Protein AF-A0A9D7TT39-F1 (afdb_monomer)

Foldseek 3Di:
DDPPPDWDKDAAADPAPPKWKWKADPVGDTDDTDDHRDIDTHGPDDFAKIWIWIHHPPDIDIDIDGDDDDD

Secondary structure (DSSP, 8-state):
------EEEEE----SSS-EEEEEETTS-EEEEE-TTSEEEEETPPSEEEEEEEE-SS-EEEEEEEE----

Structure (mmCIF, N/CA/C/O backbone):
data_AF-A0A9D7TT39-F1
#
_entry.id   AF-A0A9D7TT39-F1
#
loop_
_atom_site.group_PDB
_atom_site.id
_atom_site.type_symbol
_atom_site.label_atom_id
_atom_site.label_alt_id
_atom_site.label_comp_id
_atom_site.label_asym_id
_atom_site.label_entity_id
_atom_site.label_seq_id
_atom_site.pdbx_PDB_ins_code
_atom_site.Cartn_x
_atom_site.Cartn_y
_atom_site.Cartn_z
_atom_site.occupancy
_atom_site.B_iso_or_equiv
_atom_site.auth_seq_id
_atom_site.auth_comp_id
_atom_site.auth_asym_id
_atom_site.auth_atom_id
_atom_site.pdbx_PDB_model_num
ATOM 1 N N . MET A 1 1 ? 28.406 9.016 -8.636 1.00 37.47 1 MET A N 1
ATOM 2 C CA . MET A 1 1 ? 26.959 9.285 -8.776 1.00 37.47 1 MET A CA 1
ATOM 3 C C . MET A 1 1 ? 26.353 8.136 -9.558 1.00 37.47 1 MET A C 1
ATOM 5 O O . MET A 1 1 ? 26.708 7.963 -10.714 1.00 37.47 1 MET A O 1
ATOM 9 N N . TYR A 1 2 ? 25.548 7.300 -8.907 1.00 27.02 2 TYR A N 1
ATOM 10 C CA . TYR A 1 2 ? 24.806 6.219 -9.562 1.00 27.02 2 TYR A CA 1
ATOM 11 C C . TYR A 1 2 ? 23.421 6.773 -9.928 1.00 27.02 2 TYR A C 1
ATOM 13 O O . TYR A 1 2 ? 22.830 7.433 -9.069 1.00 27.02 2 TYR A O 1
ATOM 21 N N . PRO A 1 3 ? 22.893 6.577 -11.147 1.00 40.22 3 PRO A N 1
ATOM 22 C CA . PRO A 1 3 ? 21.527 6.989 -11.438 1.00 40.22 3 PRO A CA 1
ATOM 23 C C . PRO A 1 3 ? 20.582 6.130 -10.593 1.00 40.22 3 PRO A C 1
ATOM 25 O O . PRO A 1 3 ? 20.693 4.905 -10.592 1.00 40.22 3 PRO A O 1
ATOM 28 N N . ASN A 1 4 ? 19.691 6.775 -9.840 1.00 36.97 4 ASN A N 1
ATOM 29 C CA . ASN A 1 4 ? 18.577 6.106 -9.180 1.00 36.97 4 ASN A CA 1
ATOM 30 C C . ASN A 1 4 ? 17.621 5.629 -10.294 1.00 36.97 4 ASN A C 1
ATOM 32 O O . ASN A 1 4 ? 17.017 6.481 -10.950 1.00 36.97 4 ASN A O 1
ATOM 36 N N . PRO A 1 5 ? 17.557 4.320 -10.599 1.00 39.53 5 PRO A N 1
ATOM 37 C CA . PRO A 1 5 ? 16.784 3.810 -11.726 1.00 39.53 5 PRO A CA 1
ATOM 38 C C . PRO A 1 5 ? 15.301 4.109 -11.506 1.00 39.53 5 PRO A C 1
ATOM 40 O O . PRO A 1 5 ? 14.823 3.931 -10.389 1.00 39.53 5 PRO A O 1
ATOM 43 N N . ALA A 1 6 ? 14.624 4.569 -12.566 1.00 51.59 6 ALA A N 1
ATOM 44 C CA . ALA A 1 6 ? 13.198 4.895 -12.664 1.00 51.59 6 ALA A CA 1
ATOM 45 C C . ALA A 1 6 ? 12.340 4.267 -11.547 1.00 51.59 6 ALA A C 1
ATOM 47 O O . ALA A 1 6 ? 11.862 3.137 -11.649 1.00 51.59 6 ALA A O 1
ATOM 48 N N . GLY A 1 7 ? 12.212 4.988 -10.433 1.00 59.00 7 GLY A N 1
ATOM 49 C CA . GLY A 1 7 ? 11.361 4.591 -9.324 1.00 59.00 7 GLY A CA 1
ATOM 50 C C . GLY A 1 7 ? 9.965 5.136 -9.565 1.00 59.00 7 GLY A C 1
ATOM 51 O O . GLY A 1 7 ? 9.811 6.334 -9.794 1.00 59.00 7 GLY A O 1
ATOM 52 N N . SER A 1 8 ? 8.948 4.280 -9.508 1.00 71.19 8 SER A N 1
ATOM 53 C CA . SER A 1 8 ? 7.568 4.746 -9.427 1.00 71.19 8 SER A CA 1
ATOM 54 C C . SER A 1 8 ? 7.315 5.276 -8.019 1.00 71.19 8 SER A C 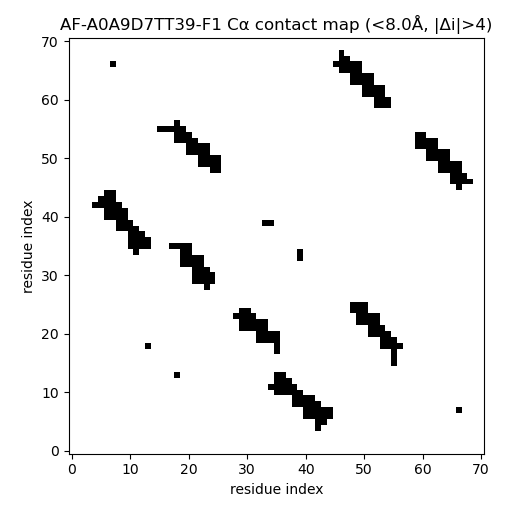1
ATOM 56 O O . SER A 1 8 ? 7.700 4.655 -7.024 1.00 71.19 8 SER A O 1
ATOM 58 N N . TYR A 1 9 ? 6.665 6.430 -7.935 1.00 78.81 9 TYR A N 1
ATOM 59 C CA . TYR A 1 9 ? 6.250 7.033 -6.678 1.00 78.81 9 TYR A CA 1
ATOM 60 C C . TYR A 1 9 ? 4.735 7.117 -6.656 1.00 78.81 9 TYR A C 1
ATOM 62 O O . TYR A 1 9 ? 4.111 7.455 -7.662 1.00 78.81 9 TYR A O 1
ATOM 70 N N . VAL A 1 10 ? 4.150 6.819 -5.504 1.00 80.31 10 VAL A N 1
ATOM 71 C CA . VAL A 1 10 ? 2.711 6.944 -5.295 1.00 80.31 10 VAL A CA 1
ATOM 72 C C . VAL A 1 10 ? 2.490 7.829 -4.080 1.00 80.31 10 VAL A C 1
ATOM 74 O O . VAL A 1 10 ? 3.008 7.563 -2.994 1.00 80.31 10 VAL A O 1
ATOM 77 N N . TYR A 1 11 ? 1.735 8.902 -4.281 1.00 82.69 11 TYR A N 1
ATOM 78 C CA . TYR A 1 11 ? 1.267 9.763 -3.208 1.00 82.69 11 TYR A CA 1
ATOM 79 C C . TYR A 1 11 ? -0.204 9.455 -2.951 1.00 82.69 11 TYR A C 1
ATOM 81 O O . TYR A 1 11 ? -1.013 9.461 -3.880 1.00 82.69 11 TYR A O 1
ATOM 89 N N . ILE A 1 12 ? -0.535 9.147 -1.699 1.00 83.25 12 ILE A N 1
ATOM 90 C CA . ILE A 1 12 ? -1.903 8.860 -1.268 1.00 83.25 12 ILE A CA 1
ATOM 91 C C . ILE A 1 12 ? -2.222 9.782 -0.110 1.00 83.25 12 ILE A C 1
ATOM 93 O O . ILE A 1 12 ? -1.463 9.874 0.854 1.00 8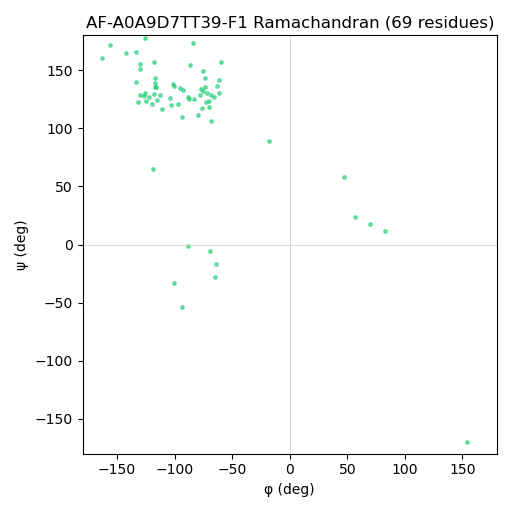3.25 12 ILE A O 1
ATOM 97 N N . HIS A 1 13 ? -3.369 10.435 -0.223 1.00 86.25 13 HIS A N 1
ATOM 98 C CA . HIS A 1 13 ? -3.922 11.281 0.809 1.00 86.25 13 HIS A CA 1
ATOM 99 C C . HIS A 1 13 ? -5.310 10.766 1.179 1.00 86.25 13 HIS A C 1
ATOM 101 O O . HIS A 1 13 ? -6.155 10.556 0.308 1.00 86.25 13 HIS A O 1
ATOM 107 N N . VAL A 1 14 ? -5.516 10.540 2.471 1.00 86.50 14 VAL A N 1
ATOM 108 C CA . VAL A 1 14 ? -6.793 10.156 3.066 1.00 86.50 14 VAL A CA 1
ATOM 109 C C . VAL A 1 14 ? -7.021 11.066 4.270 1.00 86.50 14 VAL A C 1
ATOM 111 O O . VAL A 1 14 ? -6.194 11.080 5.182 1.00 86.50 14 VAL A O 1
ATOM 114 N N . ASP A 1 15 ? -8.144 11.789 4.276 1.00 85.44 15 ASP A N 1
ATOM 115 C CA . ASP A 1 15 ? -8.497 12.806 5.286 1.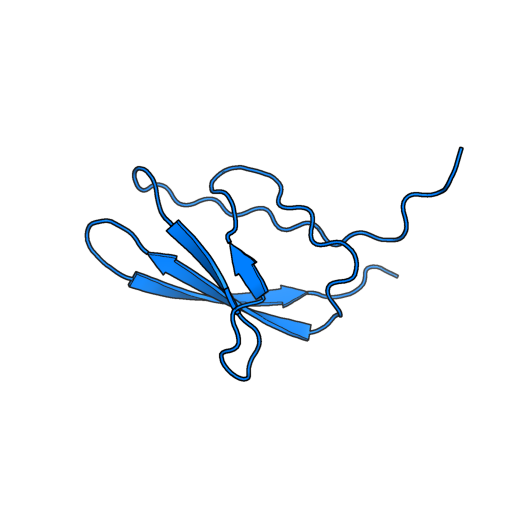00 85.44 15 ASP A CA 1
ATOM 116 C C . ASP A 1 15 ? -8.805 12.240 6.688 1.00 85.44 15 ASP A C 1
ATOM 118 O O . ASP A 1 15 ? -9.040 12.985 7.638 1.00 85.44 15 ASP A O 1
ATOM 122 N N . GLN A 1 16 ? -8.839 10.916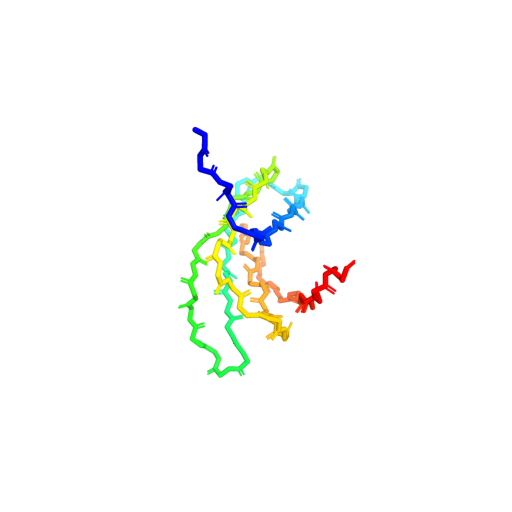 6.841 1.00 85.50 16 GLN A N 1
ATOM 123 C CA . GLN A 1 16 ? -9.204 10.255 8.095 1.00 85.50 16 GLN A CA 1
ATOM 124 C C . GLN A 1 16 ? -7.993 10.080 9.020 1.00 85.50 16 GLN A C 1
ATOM 126 O O . GLN A 1 16 ? -6.852 10.021 8.565 1.00 85.50 16 GLN A O 1
ATOM 131 N N . PHE A 1 17 ? -8.240 10.001 10.332 1.00 84.25 17 PHE A N 1
ATOM 132 C CA . PHE A 1 17 ? -7.183 9.842 11.333 1.00 84.25 17 PHE A CA 1
ATOM 133 C C . PHE A 1 17 ? -6.557 8.441 11.259 1.00 84.25 17 PHE A C 1
ATOM 135 O O . PHE A 1 17 ? -7.262 7.443 11.382 1.00 84.25 17 PHE A O 1
ATOM 142 N N . ASP A 1 18 ? -5.235 8.398 11.072 1.00 86.56 18 ASP A N 1
ATOM 143 C CA . ASP A 1 18 ? -4.388 7.193 11.044 1.00 86.56 18 ASP A CA 1
ATOM 144 C C . ASP A 1 18 ? -4.914 6.025 10.170 1.00 86.56 18 ASP A C 1
ATOM 146 O O . ASP A 1 18 ? -5.149 4.917 10.659 1.00 86.56 18 ASP A O 1
ATOM 150 N N . PRO A 1 19 ? -5.137 6.238 8.856 1.00 92.94 19 PRO A N 1
ATOM 151 C CA . PRO A 1 19 ? -5.639 5.193 7.986 1.00 92.94 19 PRO A CA 1
ATOM 152 C C . PRO A 1 19 ? -4.509 4.226 7.629 1.00 92.94 19 PRO A C 1
ATOM 154 O O . PRO A 1 19 ? -3.423 4.629 7.201 1.00 92.94 19 PRO A O 1
ATOM 157 N N . LYS A 1 20 ? -4.789 2.925 7.722 1.00 94.75 20 LYS A N 1
ATOM 158 C CA . LYS A 1 20 ? -3.868 1.891 7.257 1.00 94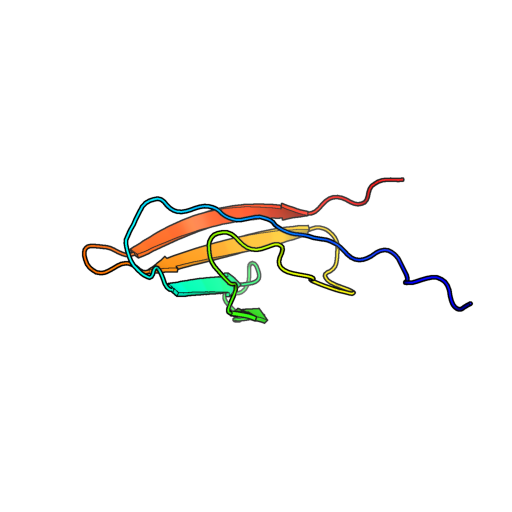.75 20 LYS A CA 1
ATOM 159 C C . LYS A 1 20 ? -4.047 1.688 5.758 1.00 94.75 20 LYS A C 1
ATOM 161 O O . LYS A 1 20 ? -5.146 1.395 5.283 1.00 94.75 20 LYS A O 1
ATOM 166 N N . LEU A 1 21 ? -2.950 1.810 5.020 1.00 95.06 21 LEU A N 1
ATOM 167 C CA . LEU A 1 21 ? -2.926 1.670 3.571 1.00 95.06 21 LEU A CA 1
ATOM 168 C C . LEU A 1 21 ? -2.133 0.422 3.184 1.00 95.06 21 LEU A C 1
ATOM 170 O O . LEU A 1 21 ? -0.995 0.239 3.611 1.00 95.06 21 LEU A O 1
ATOM 174 N N . GLU A 1 22 ? -2.719 -0.431 2.353 1.00 95.69 22 GLU A N 1
ATOM 175 C CA . GLU A 1 22 ? -2.100 -1.678 1.901 1.00 95.69 22 GLU A CA 1
ATOM 176 C C . GLU A 1 22 ? -2.195 -1.783 0.377 1.00 95.69 22 GLU A C 1
ATOM 178 O O . GLU A 1 22 ? -3.271 -1.636 -0.198 1.00 95.69 22 GLU A O 1
ATOM 183 N N . LEU A 1 23 ? -1.076 -2.051 -0.291 1.00 94.19 23 LEU A N 1
ATOM 184 C CA . LEU A 1 23 ? -1.012 -2.231 -1.738 1.00 94.19 23 LEU A CA 1
ATOM 185 C C . LEU A 1 23 ? -1.102 -3.712 -2.105 1.00 94.19 23 LEU A C 1
ATOM 187 O O . LEU A 1 23 ? -0.383 -4.540 -1.546 1.00 94.19 23 LEU A O 1
ATOM 191 N N . TYR A 1 24 ? -1.917 -4.027 -3.104 1.00 94.94 24 TYR A N 1
ATOM 192 C CA . TYR A 1 24 ? -2.149 -5.370 -3.620 1.00 94.94 24 TYR A CA 1
ATOM 193 C C . TYR A 1 24 ? -2.004 -5.422 -5.140 1.00 94.94 24 TYR A C 1
ATOM 195 O O . TYR A 1 24 ? -2.293 -4.449 -5.841 1.00 94.94 24 TYR A O 1
ATOM 203 N N . ASN A 1 25 ? -1.607 -6.583 -5.662 1.00 92.88 25 ASN A N 1
ATOM 204 C CA . ASN A 1 25 ? -1.740 -6.888 -7.089 1.00 92.88 25 ASN A CA 1
ATOM 205 C C . ASN A 1 25 ? -3.152 -7.413 -7.425 1.0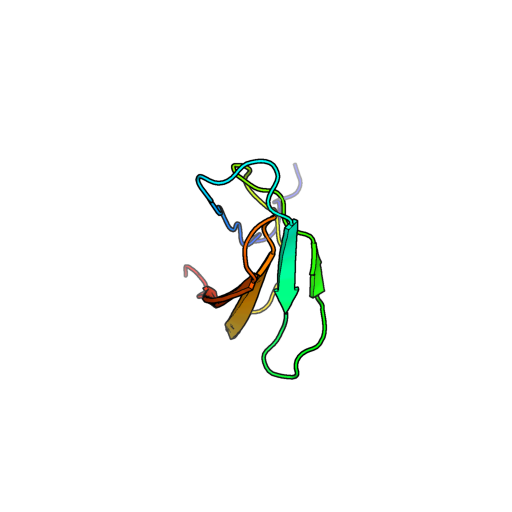0 92.88 25 ASN A C 1
ATOM 207 O O . ASN A 1 25 ? -3.959 -7.687 -6.536 1.00 92.88 25 ASN A O 1
ATOM 211 N N . LEU A 1 26 ? -3.446 -7.603 -8.716 1.00 91.50 26 LEU A N 1
ATOM 212 C CA . LEU A 1 26 ? -4.755 -8.090 -9.184 1.00 91.50 26 LEU A CA 1
ATOM 213 C C . LEU A 1 26 ? -5.114 -9.517 -8.734 1.00 91.50 26 LEU A C 1
ATOM 215 O O . LEU A 1 26 ? -6.277 -9.897 -8.807 1.00 91.50 26 LEU A O 1
ATOM 219 N N . VAL A 1 27 ? -4.139 -10.304 -8.275 1.00 94.06 27 VAL A N 1
ATOM 220 C CA . VAL A 1 27 ? -4.360 -11.667 -7.759 1.00 94.06 27 VAL A CA 1
ATOM 221 C C . VAL A 1 27 ? -4.673 -11.641 -6.251 1.00 94.06 27 VAL A C 1
ATOM 223 O O . VAL A 1 27 ? -4.909 -12.677 -5.642 1.00 94.06 27 VAL A O 1
ATOM 226 N N . GLY A 1 28 ? -4.687 -10.456 -5.627 1.00 92.19 28 GLY A N 1
ATOM 227 C CA . GLY A 1 28 ? -4.962 -10.286 -4.200 1.00 92.19 28 GLY A CA 1
ATOM 228 C C . GLY A 1 28 ? -3.750 -10.524 -3.298 1.00 92.19 28 GLY A C 1
ATOM 229 O O . GLY A 1 28 ? -3.903 -10.588 -2.079 1.00 92.19 28 GLY A O 1
ATOM 230 N N . MET A 1 29 ? -2.538 -10.624 -3.854 1.00 94.19 29 MET A N 1
ATOM 231 C CA . MET A 1 29 ? -1.324 -10.692 -3.039 1.00 94.19 29 MET A CA 1
ATOM 232 C C . MET A 1 2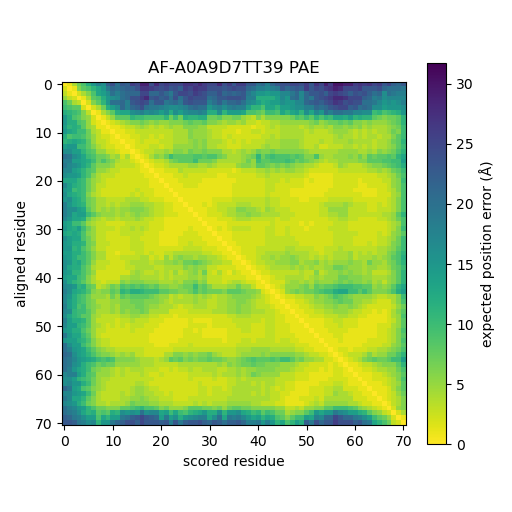9 ? -0.950 -9.301 -2.538 1.00 94.19 29 MET A C 1
ATOM 234 O O . MET A 1 29 ? -0.835 -8.362 -3.333 1.00 94.19 29 MET A O 1
ATOM 238 N N . LYS A 1 30 ? -0.723 -9.183 -1.226 1.00 94.81 30 LYS A N 1
ATOM 239 C CA . LYS A 1 30 ? -0.203 -7.959 -0.611 1.00 94.81 30 LYS A CA 1
ATOM 240 C C . LYS A 1 30 ? 1.242 -7.741 -1.057 1.00 94.81 30 LYS A C 1
ATOM 242 O O . LYS A 1 30 ? 2.066 -8.642 -0.941 1.00 94.81 30 LYS A O 1
ATOM 247 N N . ILE A 1 31 ? 1.531 -6.545 -1.550 1.00 92.62 31 ILE A N 1
ATOM 248 C CA . ILE A 1 31 ? 2.859 -6.120 -2.001 1.00 92.62 31 ILE A CA 1
ATOM 249 C C . ILE A 1 31 ? 3.590 -5.418 -0.862 1.00 92.62 31 ILE A C 1
ATOM 251 O O . ILE A 1 31 ? 4.707 -5.790 -0.524 1.00 92.62 31 ILE A O 1
ATOM 255 N N . THR A 1 32 ? 2.961 -4.399 -0.272 1.00 93.00 32 THR A N 1
ATOM 256 C CA . THR A 1 32 ? 3.544 -3.598 0.810 1.00 93.00 32 THR A CA 1
ATOM 257 C C . THR A 1 32 ? 2.462 -2.813 1.547 1.00 93.00 32 THR A C 1
ATOM 259 O O . THR A 1 32 ? 1.373 -2.592 1.017 1.00 93.00 32 THR A O 1
ATOM 262 N N . ASP A 1 33 ? 2.765 -2.372 2.763 1.00 94.81 33 ASP A N 1
ATOM 263 C CA . ASP A 1 33 ? 2.057 -1.269 3.408 1.00 94.81 33 ASP A CA 1
ATOM 264 C C . ASP A 1 33 ? 2.503 0.066 2.787 1.00 94.81 33 ASP A C 1
ATOM 266 O O . ASP A 1 33 ? 3.637 0.196 2.313 1.00 94.81 33 ASP A O 1
ATOM 270 N N . LEU A 1 34 ? 1.596 1.040 2.769 1.00 92.81 34 LEU A N 1
ATOM 271 C CA . LEU A 1 34 ? 1.841 2.407 2.321 1.00 92.81 34 LEU A CA 1
ATOM 272 C C . LEU A 1 34 ? 1.613 3.370 3.485 1.00 92.81 34 LEU A C 1
ATOM 274 O O . LEU A 1 34 ? 0.883 3.082 4.434 1.00 92.81 34 LEU A O 1
ATOM 278 N N . LYS A 1 35 ? 2.229 4.539 3.389 1.00 91.38 35 LYS A N 1
ATOM 279 C CA . LYS A 1 35 ? 2.069 5.627 4.342 1.00 91.38 35 LYS A CA 1
ATOM 280 C C . LYS A 1 35 ? 1.118 6.684 3.808 1.00 91.38 35 LYS A C 1
ATOM 282 O O . LYS A 1 35 ? 1.200 7.062 2.636 1.00 91.38 35 LYS A O 1
ATOM 287 N N . ASN A 1 36 ? 0.229 7.152 4.678 1.00 92.12 36 ASN A N 1
ATOM 288 C CA . ASN A 1 36 ? -0.682 8.246 4.373 1.00 92.12 36 ASN A CA 1
ATOM 289 C C . ASN A 1 36 ? 0.071 9.577 4.350 1.00 92.12 36 ASN A C 1
ATOM 291 O O . ASN A 1 36 ? 0.955 9.801 5.173 1.00 92.12 36 ASN A O 1
ATOM 295 N N . ASN A 1 37 ? -0.316 10.465 3.436 1.00 87.31 37 ASN A N 1
ATOM 296 C CA . ASN A 1 37 ? 0.230 11.814 3.307 1.00 87.31 37 ASN A CA 1
ATOM 297 C C . ASN A 1 37 ? 1.760 11.866 3.101 1.00 87.31 37 ASN A C 1
ATOM 299 O O . ASN A 1 37 ? 2.405 12.874 3.380 1.00 87.31 37 ASN A O 1
ATOM 303 N N . GLU A 1 38 ? 2.341 10.785 2.582 1.00 86.69 38 GLU A N 1
ATOM 304 C CA . GLU A 1 38 ? 3.763 10.668 2.273 1.00 86.69 38 GLU A CA 1
ATOM 305 C C . GLU A 1 38 ? 3.957 10.152 0.842 1.00 86.69 38 GLU A C 1
ATOM 307 O O . GLU A 1 38 ? 3.103 9.475 0.259 1.00 86.69 38 GLU A O 1
ATOM 312 N N . ILE A 1 39 ? 5.115 10.470 0.266 1.00 84.62 39 ILE A N 1
ATOM 313 C CA . ILE A 1 39 ? 5.550 9.876 -0.995 1.00 84.62 39 ILE A CA 1
ATOM 314 C C . ILE A 1 39 ? 6.036 8.460 -0.693 1.00 84.62 39 ILE A C 1
ATOM 316 O O . ILE A 1 39 ? 7.025 8.278 0.015 1.00 84.62 39 ILE A O 1
ATOM 320 N N . ASN A 1 40 ? 5.365 7.460 -1.261 1.00 86.81 40 ASN A N 1
ATOM 321 C CA . ASN A 1 40 ? 5.753 6.063 -1.119 1.00 86.81 40 ASN A CA 1
ATOM 322 C C . ASN A 1 40 ? 6.657 5.665 -2.295 1.00 86.81 40 ASN A C 1
ATOM 324 O O . ASN A 1 40 ? 6.169 5.585 -3.429 1.00 86.81 40 ASN A O 1
ATOM 328 N N . PRO A 1 41 ? 7.965 5.433 -2.070 1.00 83.06 41 PRO A N 1
ATOM 329 C CA . PRO A 1 41 ? 8.845 4.925 -3.109 1.00 83.06 41 PRO A CA 1
ATOM 330 C C . PRO A 1 41 ? 8.524 3.451 -3.368 1.00 83.06 41 PRO A C 1
ATOM 332 O O . PRO A 1 41 ? 8.613 2.619 -2.468 1.00 83.06 41 PRO A O 1
ATOM 335 N N . LEU A 1 42 ? 8.191 3.121 -4.614 1.00 84.00 42 LEU A N 1
ATOM 336 C CA . LEU A 1 42 ? 7.903 1.757 -5.058 1.00 84.00 42 LEU A CA 1
ATOM 337 C C . LEU A 1 42 ? 8.920 1.356 -6.137 1.00 84.00 42 LEU A C 1
ATOM 339 O O . LEU A 1 42 ? 8.568 1.195 -7.310 1.00 84.00 42 LEU A O 1
ATOM 343 N N . PRO A 1 43 ? 10.216 1.248 -5.777 1.00 72.69 43 PRO A N 1
ATOM 344 C CA . PRO A 1 43 ? 11.254 0.935 -6.744 1.00 72.69 43 PRO A CA 1
ATOM 345 C C . PRO A 1 43 ? 10.983 -0.442 -7.350 1.00 72.69 43 PRO A C 1
ATOM 347 O O . PRO A 1 43 ? 10.812 -1.421 -6.624 1.00 72.69 43 PRO A O 1
ATOM 350 N N . ARG A 1 44 ? 11.010 -0.520 -8.686 1.00 75.94 44 ARG A N 1
ATOM 351 C CA . ARG A 1 44 ? 10.810 -1.758 -9.465 1.00 75.94 44 ARG A CA 1
ATOM 352 C C . ARG A 1 44 ? 9.389 -2.322 -9.435 1.00 75.94 44 ARG A C 1
ATOM 354 O O . ARG A 1 44 ? 9.216 -3.494 -9.765 1.00 75.94 44 ARG A O 1
ATOM 361 N N . LEU A 1 45 ? 8.387 -1.532 -9.055 1.00 83.12 45 LEU A N 1
ATOM 362 C CA . LEU A 1 45 ? 7.005 -1.946 -9.249 1.00 83.12 45 LEU A CA 1
ATOM 363 C C . LEU A 1 45 ? 6.695 -1.909 -10.757 1.00 83.12 45 LEU A C 1
ATOM 365 O O . LEU A 1 45 ? 6.836 -0.841 -11.354 1.00 83.12 45 LEU A O 1
ATOM 369 N N . PRO A 1 46 ? 6.349 -3.045 -11.394 1.00 84.69 46 PRO A N 1
ATOM 370 C CA . PRO A 1 46 ? 6.055 -3.056 -12.820 1.00 84.69 46 PRO A CA 1
ATOM 371 C C . PRO A 1 46 ? 4.883 -2.141 -13.171 1.00 84.69 46 PRO A C 1
ATOM 373 O O . PRO A 1 46 ? 4.008 -1.865 -12.350 1.00 84.69 46 PRO A O 1
ATOM 376 N N . GLU A 1 47 ? 4.833 -1.716 -14.425 1.00 86.31 47 GLU A N 1
ATOM 377 C CA . GLU A 1 47 ? 3.634 -1.087 -14.959 1.00 86.31 47 GLU A CA 1
ATOM 378 C C . GLU A 1 47 ? 2.462 -2.064 -14.902 1.00 86.31 47 GLU A C 1
ATOM 380 O O . GLU A 1 47 ? 2.605 -3.267 -15.144 1.00 86.31 47 GLU A O 1
ATOM 385 N N . GLY A 1 48 ? 1.284 -1.549 -14.574 1.00 87.81 48 GLY A N 1
ATOM 386 C CA . GLY A 1 48 ? 0.112 -2.389 -14.421 1.00 87.81 48 GLY A CA 1
ATOM 387 C C . GLY A 1 48 ? -0.937 -1.812 -13.493 1.00 87.81 48 GLY A C 1
ATOM 388 O O . GLY A 1 48 ? -0.905 -0.649 -13.089 1.00 87.81 48 GLY A O 1
ATOM 389 N N . GLN A 1 49 ? -1.916 -2.656 -13.185 1.00 91.19 49 GLN A N 1
ATOM 390 C CA . GLN A 1 49 ? -3.011 -2.311 -12.292 1.00 91.19 49 GLN A CA 1
ATOM 391 C C . GLN A 1 49 ? -2.768 -2.912 -10.913 1.00 91.19 49 GLN A C 1
ATOM 393 O O . GLN A 1 49 ? -2.392 -4.076 -10.771 1.00 91.19 49 GLN A O 1
ATOM 398 N N . TYR A 1 50 ? -3.057 -2.105 -9.909 1.00 92.81 50 TYR A N 1
ATOM 399 C CA . TYR A 1 50 ? -2.922 -2.421 -8.503 1.00 92.81 50 TYR A CA 1
ATOM 400 C C . TYR A 1 50 ? -4.180 -1.989 -7.766 1.00 92.81 50 TYR A C 1
ATOM 402 O O . TYR A 1 50 ? -5.007 -1.228 -8.278 1.00 92.81 50 TYR A O 1
ATOM 410 N N . VAL A 1 51 ? -4.321 -2.480 -6.546 1.00 94.88 51 VAL A N 1
ATOM 411 C CA . VAL A 1 51 ? -5.418 -2.109 -5.664 1.00 94.88 51 VAL A CA 1
ATOM 412 C C . VAL A 1 51 ? -4.828 -1.634 -4.349 1.00 94.88 51 VAL A C 1
ATOM 414 O O . VAL A 1 51 ? -4.019 -2.329 -3.743 1.00 94.88 51 VAL A O 1
ATOM 417 N N . VAL A 1 52 ? -5.236 -0.453 -3.904 1.00 94.56 52 VAL A N 1
ATOM 418 C CA . VAL A 1 52 ? -4.947 0.038 -2.560 1.00 94.56 52 VAL A CA 1
ATOM 419 C C . VAL A 1 52 ? -6.154 -0.264 -1.693 1.00 94.56 52 VAL A C 1
ATOM 421 O O . VAL A 1 52 ? -7.258 0.194 -1.981 1.00 94.56 52 VAL A O 1
ATOM 424 N N . LYS A 1 53 ? -5.949 -1.032 -0.630 1.00 95.81 53 LYS A N 1
ATOM 425 C CA . LYS A 1 53 ? -6.922 -1.178 0.443 1.00 95.81 53 LYS A CA 1
ATOM 426 C C . LYS A 1 53 ? -6.678 -0.075 1.462 1.00 95.81 53 LYS A C 1
ATOM 428 O O . LYS A 1 53 ? -5.568 0.066 1.971 1.00 95.81 53 LYS A O 1
ATOM 433 N N . ILE A 1 54 ? -7.721 0.687 1.739 1.00 94.62 54 ILE A N 1
ATOM 434 C CA . ILE A 1 54 ? -7.719 1.780 2.701 1.00 94.62 54 ILE A CA 1
ATOM 435 C C . ILE A 1 54 ? -8.589 1.316 3.857 1.00 94.62 54 ILE A C 1
ATOM 437 O O . ILE A 1 54 ? -9.766 1.011 3.664 1.00 94.62 54 ILE A O 1
ATOM 441 N N . ILE A 1 55 ? -7.988 1.185 5.032 1.00 95.19 55 ILE A N 1
ATOM 442 C CA . ILE A 1 55 ? -8.650 0.724 6.248 1.00 95.19 55 ILE A CA 1
ATOM 443 C C . ILE A 1 55 ? -8.639 1.881 7.227 1.00 95.19 55 ILE A C 1
ATOM 445 O O . ILE A 1 55 ? -7.582 2.418 7.557 1.00 95.19 55 ILE A O 1
ATOM 449 N N . THR A 1 56 ? 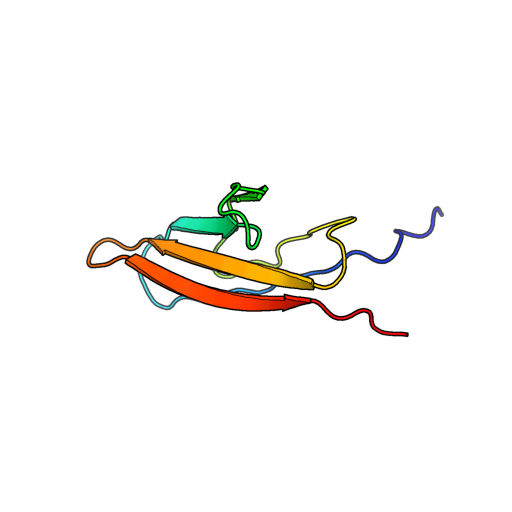-9.818 2.249 7.691 1.00 92.19 56 THR A N 1
ATOM 450 C CA . THR A 1 56 ? -10.010 3.327 8.649 1.00 92.19 56 THR A CA 1
ATOM 451 C C . THR A 1 56 ? -10.790 2.802 9.846 1.00 92.19 56 THR A C 1
ATOM 453 O O . THR A 1 56 ? -11.147 1.622 9.898 1.00 92.19 56 THR A O 1
ATOM 456 N N . THR A 1 57 ? -11.026 3.647 10.845 1.00 91.19 57 THR A N 1
ATOM 457 C CA . THR A 1 57 ? -11.772 3.258 12.049 1.00 91.19 57 THR A CA 1
ATOM 458 C C . THR A 1 57 ? -13.229 2.898 11.754 1.00 91.19 57 THR A C 1
ATOM 460 O O . THR A 1 57 ? -13.812 2.092 12.474 1.00 91.19 57 THR A O 1
ATOM 463 N N . GLU A 1 58 ? -13.815 3.477 10.705 1.00 89.88 58 GLU A N 1
ATOM 464 C CA . GLU A 1 58 ? -15.238 3.329 10.380 1.00 89.88 58 GLU A CA 1
ATOM 465 C C . GLU A 1 58 ? -15.491 2.305 9.274 1.00 89.88 58 GLU A C 1
ATOM 467 O O . GLU A 1 58 ? -16.531 1.646 9.256 1.00 89.88 58 GL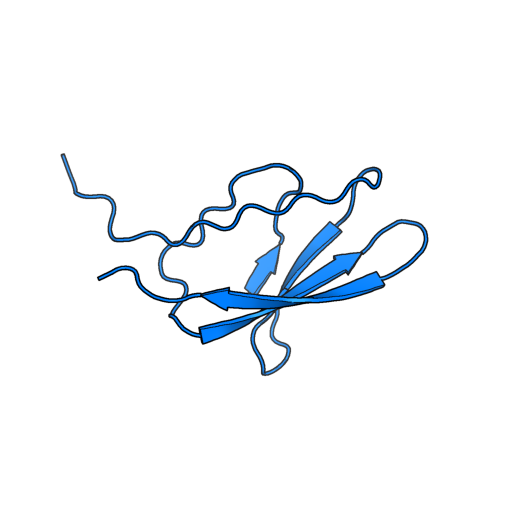U A O 1
ATOM 472 N N . THR A 1 59 ? -14.567 2.181 8.319 1.00 91.88 59 THR A N 1
ATOM 473 C CA . THR A 1 59 ? -14.800 1.382 7.117 1.00 91.88 59 THR A CA 1
ATOM 474 C C . THR A 1 59 ? -13.503 0.897 6.478 1.00 91.88 59 THR A C 1
ATOM 476 O O . THR A 1 59 ? -12.395 1.297 6.835 1.00 91.88 59 THR A O 1
ATOM 479 N N . SER A 1 60 ? -13.644 0.023 5.487 1.00 94.00 60 SER A N 1
ATOM 480 C CA . SER A 1 60 ? -12.565 -0.281 4.562 1.00 94.00 60 SER A CA 1
ATOM 481 C C . SER A 1 60 ? -13.079 -0.258 3.136 1.00 94.00 60 SER A C 1
ATOM 483 O O . SER A 1 60 ? -14.168 -0.759 2.853 1.00 94.00 60 SER A O 1
ATOM 485 N N . PHE A 1 61 ? -12.279 0.294 2.239 1.00 92.62 61 PHE A N 1
ATOM 486 C CA . PHE A 1 61 ? -12.607 0.371 0.826 1.00 92.62 61 PHE A CA 1
ATOM 487 C C . PHE A 1 61 ? -11.363 0.142 -0.025 1.00 92.62 61 PHE A C 1
ATOM 489 O O . PHE A 1 61 ? -10.229 0.154 0.458 1.00 92.62 61 PHE A O 1
ATOM 496 N N . PHE A 1 62 ? -11.596 -0.120 -1.305 1.00 92.62 62 PHE A N 1
ATOM 497 C CA . PHE A 1 62 ? -10.550 -0.396 -2.273 1.00 92.62 62 PHE A CA 1
ATOM 498 C C . PHE A 1 62 ? -10.532 0.692 -3.336 1.00 92.62 62 PHE A C 1
ATOM 500 O O . PHE A 1 62 ? -11.577 1.047 -3.879 1.00 92.62 62 PHE A O 1
ATOM 507 N N . GLN A 1 63 ? -9.337 1.165 -3.669 1.00 91.62 63 GLN A N 1
ATOM 508 C CA . GLN A 1 63 ? -9.106 2.095 -4.761 1.00 91.62 63 GLN A CA 1
ATOM 509 C C . GLN A 1 63 ? -8.209 1.438 -5.806 1.00 91.62 63 GLN A C 1
ATOM 511 O O . GLN A 1 63 ? -7.147 0.900 -5.490 1.00 91.62 63 GLN A O 1
ATOM 516 N N . LYS A 1 64 ? -8.624 1.489 -7.072 1.00 90.69 64 LYS A N 1
ATOM 517 C CA . LYS A 1 64 ? -7.797 1.023 -8.186 1.00 90.69 64 LYS A CA 1
ATOM 518 C C . LYS A 1 64 ? -6.698 2.042 -8.479 1.00 90.69 64 LYS A C 1
ATOM 520 O O . LYS A 1 64 ? -6.973 3.230 -8.628 1.00 90.69 64 LYS A O 1
ATOM 525 N N . LEU A 1 65 ? -5.475 1.549 -8.616 1.00 88.19 65 LEU A N 1
ATOM 526 C CA . LEU A 1 65 ? -4.294 2.311 -8.994 1.00 88.19 65 LEU A CA 1
ATOM 527 C C . LEU A 1 65 ? -3.761 1.775 -10.326 1.00 88.19 65 LEU A C 1
ATOM 529 O O . LEU A 1 65 ? -3.681 0.564 -10.523 1.00 88.19 65 LEU A O 1
ATOM 533 N N . ILE A 1 66 ? -3.405 2.666 -11.247 1.00 86.31 66 ILE A N 1
ATOM 534 C CA . ILE A 1 66 ? -2.790 2.305 -12.527 1.00 86.31 66 ILE A CA 1
ATOM 535 C C . ILE A 1 66 ? -1.421 2.970 -12.569 1.00 86.31 66 ILE A C 1
ATOM 537 O O . ILE A 1 66 ? -1.328 4.190 -12.471 1.00 86.31 66 ILE A O 1
ATOM 541 N N . ILE A 1 67 ? -0.375 2.161 -12.702 1.00 83.44 67 ILE A N 1
ATOM 542 C CA . ILE A 1 67 ? 1.000 2.628 -12.857 1.00 83.44 67 ILE A CA 1
ATOM 543 C C . ILE A 1 67 ? 1.363 2.480 -14.328 1.00 83.44 67 ILE A C 1
ATOM 545 O O . ILE A 1 67 ? 1.297 1.379 -14.873 1.00 83.44 67 ILE A O 1
ATOM 549 N N . GLN A 1 68 ? 1.709 3.598 -14.959 1.00 76.19 68 GLN A N 1
ATOM 550 C CA . GLN A 1 68 ? 2.184 3.670 -16.338 1.00 76.19 68 GLN A CA 1
ATOM 551 C C . GLN A 1 68 ? 3.615 4.198 -16.328 1.00 76.19 68 GLN A C 1
ATOM 553 O O . GLN A 1 68 ? 3.949 5.058 -15.508 1.00 76.19 68 GLN A O 1
ATOM 558 N N . GLY A 1 69 ? 4.456 3.679 -17.215 1.00 63.19 69 GLY A N 1
ATOM 559 C CA . GLY A 1 69 ? 5.803 4.192 -17.406 1.00 63.19 69 GLY A CA 1
ATOM 560 C C . GLY A 1 69 ? 5.748 5.541 -18.101 1.00 63.19 69 GLY A C 1
ATOM 561 O O . GLY A 1 69 ? 5.083 5.699 -19.126 1.00 63.19 69 GLY A O 1
ATOM 562 N N . SER A 1 70 ? 6.452 6.522 -17.547 1.00 55.56 70 SER A N 1
ATOM 563 C CA . SER A 1 70 ? 6.770 7.743 -18.280 1.00 55.56 70 SER A CA 1
ATOM 564 C C . SER A 1 70 ? 7.963 7.435 -19.188 1.00 55.56 70 SER A C 1
ATOM 566 O O . SER A 1 70 ? 9.051 7.167 -18.675 1.00 55.56 70 SER A O 1
ATOM 568 N N . TYR A 1 71 ? 7.733 7.412 -20.504 1.00 43.97 71 TYR A N 1
ATOM 569 C CA . TYR A 1 71 ? 8.790 7.362 -21.524 1.00 43.97 71 TYR A CA 1
ATOM 570 C C . TYR A 1 71 ? 9.637 8.637 -21.517 1.00 43.97 71 TYR A C 1
ATOM 572 O O . TYR A 1 71 ? 9.060 9.724 -21.276 1.00 43.97 71 TYR A O 1
#

Nearest PDB structures (foldseek):
  6tyb-assembly1_C  TM=6.389E-01  e=1.125E-01  Macaca mulatta
  3s5l-assembly2_H  TM=6.416E-01  e=1.850E-01  Homo sapiens
  3s4s-assembly1_G  TM=6.104E-01  e=2.307E-01  Homo sapiens
  3jcc-assembly1_D  TM=6.205E-01  e=4.730E-01  Homo sapiens
  7kgz-assembly1_B  TM=3.825E-01  e=1.595E+00  Roseburia hominis

Mean predicted aligned error: 6.23 Å

Solvent-accessible surface area (backbone atoms only — not comparable to full-atom values): 4526 Å² total; per-residue (Å²): 137,79,84,81,70,85,57,48,71,49,76,45,79,67,98,60,81,84,45,48,33,36,34,24,41,86,87,68,49,78,75,46,78,52,56,66,76,34,80,38,80,38,70,77,63,72,69,44,64,33,34,37,40,43,37,48,95,88,51,71,52,76,45,84,41,76,47,75,80,85,130

Sequence (71 aa):
MYPNPAGSYVYIHVDQFDPKLELYNLVGMKITDLKNNEINPLPRLPEGQYVVKIITTETSFFQKLIIQGSY

Radius of gyration: 13.11 Å; Cα contacts (8 Å, |Δi|>4): 132; chains: 1; bounding box: 42×24×34 Å

pLDDT: mean 82.71, std 16.55, range [27.02, 95.81]